Protein AF-A0A1B3IST0-F1 (afdb_monomer_lite)

Foldseek 3Di:
DPPPPPPVPPDDQLNLLVLLCVQPNDDPVRSVVSVPDDSVVSVVSSVVSVVVSVVVVVD

Organism: Staphylococcus aureus (NCBI:txid1280)

Structure (mmCIF, N/CA/C/O backbone):
data_AF-A0A1B3IST0-F1
#
_entry.id   AF-A0A1B3IST0-F1
#
loop_
_atom_site.group_PDB
_atom_site.id
_atom_site.type_symbol
_atom_site.label_atom_id
_atom_site.label_alt_id
_atom_site.label_comp_id
_atom_site.label_asym_id
_atom_site.label_entity_id
_atom_site.label_seq_id
_atom_site.pdbx_PDB_ins_code
_atom_site.Cartn_x
_atom_site.Cartn_y
_atom_site.Cartn_z
_atom_site.occupancy
_atom_site.B_iso_or_equiv
_atom_site.auth_seq_id
_atom_site.auth_comp_id
_atom_site.auth_asym_id
_atom_site.auth_atom_id
_atom_site.pdbx_PDB_model_num
ATOM 1 N N . MET A 1 1 ? 5.307 7.849 -38.457 1.00 37.78 1 MET A N 1
ATOM 2 C CA . MET A 1 1 ? 6.120 7.986 -37.233 1.00 37.78 1 MET A CA 1
ATOM 3 C C . MET A 1 1 ? 5.227 7.590 -36.075 1.00 37.78 1 MET A C 1
ATOM 5 O O . MET A 1 1 ? 4.127 8.122 -36.000 1.00 37.78 1 MET A O 1
ATOM 9 N N . LEU A 1 2 ? 5.618 6.596 -35.277 1.00 46.06 2 LEU A N 1
ATOM 10 C CA . LEU A 1 2 ? 4.857 6.220 -34.086 1.00 46.06 2 LEU A CA 1
ATOM 11 C C . LEU A 1 2 ? 5.119 7.279 -33.015 1.00 46.06 2 LEU A C 1
ATOM 13 O O . LEU A 1 2 ? 6.264 7.660 -32.780 1.00 46.06 2 LEU A O 1
ATOM 17 N N . ASN A 1 3 ? 4.037 7.814 -32.462 1.00 47.97 3 ASN A N 1
ATOM 18 C CA . ASN A 1 3 ? 4.052 8.831 -31.427 1.00 47.97 3 ASN A CA 1
ATOM 19 C C . ASN A 1 3 ? 4.634 8.185 -30.161 1.00 47.97 3 ASN A C 1
ATOM 21 O O . ASN A 1 3 ? 3.930 7.470 -29.457 1.00 47.97 3 ASN A O 1
ATOM 25 N N . ASN A 1 4 ? 5.919 8.403 -29.885 1.00 56.19 4 ASN A N 1
ATOM 26 C CA . ASN A 1 4 ? 6.510 8.062 -28.594 1.00 56.19 4 ASN A CA 1
ATOM 27 C C . ASN A 1 4 ? 6.103 9.143 -27.591 1.00 56.19 4 ASN A C 1
ATOM 29 O O . ASN A 1 4 ? 6.913 9.970 -27.181 1.00 56.19 4 ASN A O 1
ATOM 33 N N . GLN A 1 5 ? 4.821 9.176 -27.245 1.00 55.72 5 GLN A N 1
ATOM 34 C CA . GLN A 1 5 ? 4.441 9.701 -25.949 1.00 55.72 5 GLN A CA 1
ATOM 35 C C . GLN A 1 5 ? 4.500 8.499 -25.017 1.00 55.72 5 GLN A C 1
ATOM 37 O O . GLN A 1 5 ? 3.630 7.634 -25.052 1.00 55.72 5 GLN A O 1
ATOM 42 N N . GLU A 1 6 ? 5.582 8.410 -24.239 1.00 56.22 6 GLU A N 1
ATOM 43 C CA . GLU A 1 6 ? 5.500 7.797 -22.917 1.00 56.22 6 GLU A CA 1
ATOM 44 C C . GLU A 1 6 ? 4.387 8.552 -22.188 1.00 56.22 6 GLU A C 1
ATOM 46 O O . GLU A 1 6 ? 4.614 9.579 -21.548 1.00 56.22 6 GLU A O 1
ATOM 51 N N . GLU A 1 7 ? 3.148 8.097 -22.356 1.00 51.41 7 GLU A N 1
ATOM 52 C CA . GLU A 1 7 ? 2.107 8.386 -21.394 1.00 51.41 7 GLU A CA 1
ATOM 53 C C . GLU A 1 7 ? 2.627 7.780 -20.098 1.00 51.41 7 GLU A C 1
ATOM 55 O O . GLU A 1 7 ? 2.571 6.567 -19.895 1.00 51.41 7 GLU A O 1
ATOM 60 N N . ALA A 1 8 ? 3.238 8.616 -19.254 1.00 55.66 8 ALA A N 1
ATOM 61 C CA . ALA A 1 8 ? 3.474 8.272 -17.869 1.00 55.66 8 ALA A CA 1
ATOM 62 C C . ALA A 1 8 ? 2.140 7.735 -17.359 1.00 55.66 8 ALA A C 1
ATOM 64 O O . ALA A 1 8 ? 1.173 8.489 -17.279 1.00 55.66 8 ALA A O 1
ATOM 65 N N . PHE A 1 9 ? 2.068 6.421 -17.140 1.00 57.31 9 PHE A N 1
ATOM 66 C CA . PHE A 1 9 ? 0.865 5.747 -16.687 1.00 57.31 9 PHE A CA 1
ATOM 67 C C . PHE A 1 9 ? 0.466 6.423 -15.377 1.00 57.31 9 PHE A C 1
ATOM 69 O O . PHE A 1 9 ? 1.090 6.187 -14.340 1.00 57.31 9 PHE A O 1
ATOM 76 N N . ILE A 1 10 ? -0.495 7.352 -15.439 1.00 60.78 10 ILE A N 1
ATOM 77 C CA . ILE A 1 10 ? -0.992 8.053 -14.260 1.00 60.78 10 ILE A CA 1
ATOM 78 C C . ILE A 1 10 ? -1.791 7.005 -13.499 1.00 60.78 10 ILE A C 1
ATOM 80 O O . ILE A 1 10 ? -2.989 6.825 -13.718 1.00 60.78 10 ILE A O 1
ATOM 84 N N . MET A 1 11 ? -1.098 6.253 -12.646 1.00 75.31 11 MET A N 1
ATOM 85 C CA . MET A 1 11 ? -1.739 5.333 -11.725 1.00 75.31 11 MET A CA 1
ATOM 86 C C . MET A 1 11 ? -2.666 6.152 -10.850 1.00 75.31 11 MET A C 1
ATOM 88 O O . MET A 1 11 ? -2.243 7.119 -10.220 1.00 75.31 11 MET A O 1
ATOM 92 N N . ASN A 1 12 ? -3.942 5.789 -10.825 1.00 89.69 12 ASN A N 1
ATOM 93 C CA . ASN A 1 12 ? -4.850 6.383 -9.862 1.00 89.69 12 ASN A CA 1
ATOM 94 C C . ASN A 1 1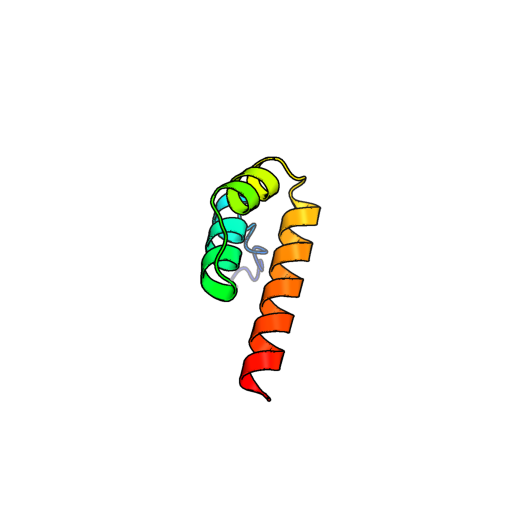2 ? -4.493 5.877 -8.450 1.00 89.69 12 ASN A C 1
ATOM 96 O O . ASN A 1 12 ? -3.818 4.856 -8.280 1.00 89.69 12 ASN A O 1
ATOM 100 N N . LYS A 1 13 ? -4.936 6.611 -7.426 1.00 94.50 13 LYS A N 1
ATOM 101 C CA . LYS A 1 13 ? -4.598 6.301 -6.034 1.00 94.50 13 LYS A CA 1
ATOM 102 C C . LYS A 1 13 ? -5.044 4.895 -5.617 1.00 94.50 13 LYS A C 1
ATOM 104 O O . LYS A 1 13 ? -4.275 4.208 -4.959 1.00 94.50 13 LYS A O 1
ATOM 109 N N . GLU A 1 14 ? -6.244 4.467 -6.008 1.00 95.56 14 GLU A N 1
ATOM 110 C CA . GLU A 1 14 ? -6.773 3.140 -5.658 1.00 95.56 14 GLU A CA 1
ATOM 111 C C . GLU A 1 14 ? -5.894 2.023 -6.224 1.00 95.56 14 GLU A C 1
ATOM 113 O O . GLU A 1 14 ? -5.520 1.115 -5.493 1.00 95.56 14 GLU A O 1
ATOM 118 N N . THR A 1 15 ? -5.445 2.146 -7.476 1.00 95.38 15 THR A N 1
ATOM 119 C CA . THR A 1 15 ? -4.509 1.192 -8.081 1.00 95.38 15 THR A CA 1
ATOM 120 C C . THR A 1 15 ? -3.207 1.100 -7.288 1.00 95.38 15 THR A C 1
ATOM 122 O O . THR A 1 15 ? -2.709 0.002 -7.067 1.00 95.38 15 THR A O 1
ATOM 125 N N . LEU A 1 16 ? -2.656 2.222 -6.814 1.00 96.00 16 LEU A N 1
ATOM 126 C CA . LEU A 1 16 ? -1.465 2.176 -5.960 1.00 96.00 16 LEU A CA 1
ATOM 127 C C . LEU A 1 16 ? -1.736 1.492 -4.621 1.00 96.00 16 LEU A C 1
ATOM 129 O O . LEU A 1 16 ? -0.885 0.749 -4.143 1.00 96.00 16 LEU A O 1
ATOM 133 N N . ILE A 1 17 ? -2.893 1.743 -4.011 1.00 97.44 17 ILE A N 1
ATOM 134 C CA . ILE A 1 17 ? -3.273 1.128 -2.736 1.00 97.44 17 ILE A CA 1
ATOM 135 C C . ILE A 1 17 ? -3.417 -0.385 -2.895 1.00 97.44 17 ILE A C 1
ATOM 137 O O . ILE A 1 17 ? -2.862 -1.122 -2.085 1.00 97.44 17 ILE A O 1
ATOM 141 N N . ASP A 1 18 ? -4.082 -0.843 -3.954 1.00 96.56 18 ASP A N 1
ATOM 142 C CA . ASP A 1 18 ? -4.253 -2.269 -4.239 1.00 96.56 18 ASP A CA 1
ATOM 143 C C . ASP A 1 18 ? -2.905 -2.954 -4.538 1.00 96.56 18 ASP A C 1
ATOM 145 O O . ASP A 1 18 ? -2.669 -4.086 -4.119 1.00 96.56 18 ASP A O 1
ATOM 149 N N . LEU A 1 19 ? -1.974 -2.261 -5.205 1.00 95.56 19 LEU A N 1
ATOM 150 C CA . LEU A 1 19 ? -0.613 -2.767 -5.409 1.00 95.56 19 LEU A CA 1
ATOM 151 C C . LEU A 1 19 ? 0.180 -2.845 -4.098 1.00 95.56 19 LEU A C 1
ATOM 153 O O . LEU A 1 19 ? 0.905 -3.814 -3.884 1.00 95.56 19 LEU A O 1
ATOM 157 N N . ILE A 1 20 ? 0.058 -1.848 -3.216 1.00 95.81 20 ILE A N 1
ATOM 158 C CA . ILE A 1 20 ? 0.679 -1.889 -1.884 1.00 95.81 20 ILE A CA 1
ATOM 159 C C . ILE A 1 20 ? 0.130 -3.078 -1.089 1.00 95.81 20 ILE A C 1
ATOM 161 O O . ILE A 1 20 ? 0.916 -3.838 -0.528 1.00 95.81 20 ILE A O 1
ATOM 165 N N . ASP A 1 21 ? -1.190 -3.272 -1.084 1.00 96.62 21 ASP A N 1
ATOM 166 C CA . ASP A 1 21 ? -1.844 -4.410 -0.429 1.00 96.62 21 ASP A CA 1
ATOM 167 C C . ASP A 1 21 ? -1.325 -5.751 -0.949 1.00 96.62 21 ASP A C 1
ATOM 169 O O . ASP A 1 21 ? -0.921 -6.610 -0.171 1.00 96.62 21 ASP A O 1
ATOM 173 N N . MET A 1 22 ? -1.212 -5.894 -2.270 1.00 93.56 22 MET A N 1
ATOM 174 C CA . MET A 1 22 ? -0.658 -7.099 -2.885 1.00 93.56 22 MET A CA 1
ATOM 175 C C . MET A 1 22 ? 0.789 -7.390 -2.452 1.00 93.56 22 MET A C 1
ATOM 177 O O . MET A 1 22 ? 1.166 -8.555 -2.333 1.00 93.56 22 MET A O 1
ATOM 181 N N . MET A 1 23 ? 1.613 -6.358 -2.245 1.00 92.25 23 MET A N 1
ATOM 182 C CA . MET A 1 23 ? 3.038 -6.529 -1.936 1.00 92.25 23 MET A CA 1
ATOM 183 C C . MET A 1 23 ? 3.309 -6.858 -0.470 1.00 92.25 23 MET A C 1
ATOM 185 O O . MET A 1 23 ? 4.131 -7.735 -0.198 1.00 92.25 23 MET A O 1
ATOM 189 N N . ILE A 1 24 ? 2.658 -6.144 0.452 1.00 92.06 24 ILE A N 1
ATOM 190 C CA . ILE A 1 24 ? 2.988 -6.198 1.887 1.00 92.06 24 ILE A CA 1
ATOM 191 C 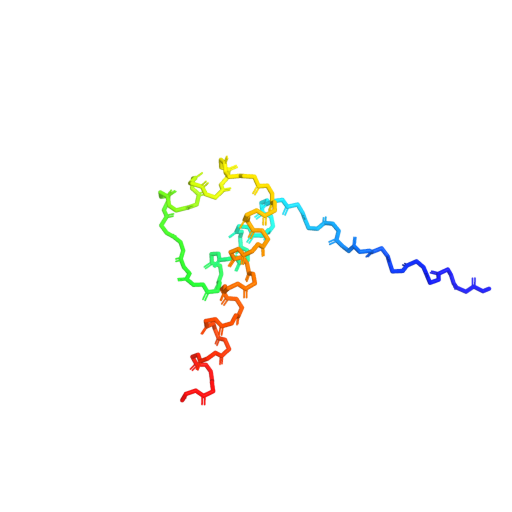C . ILE A 1 24 ? 1.812 -6.602 2.784 1.00 92.06 24 ILE A C 1
ATOM 193 O O . ILE A 1 24 ? 2.024 -6.829 3.970 1.00 92.06 24 ILE A O 1
ATOM 197 N N . GLY A 1 25 ? 0.601 -6.729 2.233 1.00 94.19 25 GLY A N 1
ATOM 198 C CA . GLY A 1 25 ? -0.625 -6.982 2.987 1.00 94.19 25 GLY A CA 1
ATOM 199 C C . GLY A 1 25 ? -1.021 -5.786 3.853 1.00 94.19 25 GLY A C 1
ATOM 200 O O . GLY A 1 25 ? -0.286 -5.367 4.743 1.00 94.19 25 GLY A O 1
ATOM 201 N N . LEU A 1 26 ? -2.203 -5.226 3.619 1.00 96.81 26 LEU A N 1
ATOM 202 C CA . LEU A 1 26 ? -2.739 -4.120 4.400 1.00 96.81 26 LEU A CA 1
ATOM 203 C C . LEU A 1 26 ? -3.905 -4.573 5.268 1.00 96.81 26 LEU A C 1
ATOM 205 O O . LEU A 1 26 ? -4.818 -5.283 4.851 1.00 96.81 26 LEU A O 1
ATOM 209 N N . THR A 1 27 ? -3.931 -4.063 6.492 1.00 97.88 27 THR A N 1
ATOM 210 C CA . THR A 1 27 ? -5.149 -4.065 7.298 1.00 97.88 27 THR A CA 1
ATOM 211 C C . THR A 1 27 ? -6.151 -3.043 6.757 1.00 97.88 27 THR A C 1
ATOM 213 O O . THR A 1 27 ? -5.798 -2.058 6.102 1.00 97.88 27 THR A O 1
ATOM 216 N N . GLU A 1 28 ? -7.426 -3.213 7.106 1.00 97.06 28 GLU A N 1
ATOM 217 C CA . GLU A 1 28 ? -8.492 -2.274 6.733 1.00 97.06 28 GLU A CA 1
ATOM 218 C C . GLU A 1 28 ? -8.193 -0.831 7.188 1.00 97.06 28 GLU A C 1
ATOM 220 O O . GLU A 1 28 ? -8.451 0.134 6.465 1.00 97.06 28 GLU A O 1
ATOM 225 N N . ILE A 1 29 ? -7.579 -0.675 8.366 1.00 97.94 29 ILE A N 1
ATOM 226 C CA . ILE A 1 29 ? -7.187 0.630 8.913 1.00 97.94 29 ILE A CA 1
ATOM 227 C C . ILE A 1 29 ? -6.091 1.274 8.057 1.00 97.94 29 ILE A C 1
ATOM 229 O O . ILE A 1 29 ? -6.134 2.480 7.810 1.00 97.94 29 ILE A O 1
ATOM 233 N N . GLU A 1 30 ? -5.108 0.503 7.597 1.00 97.19 30 GLU A N 1
ATOM 234 C CA . GLU A 1 30 ? -4.027 1.014 6.750 1.00 97.19 30 GLU A CA 1
ATOM 235 C C . GLU A 1 30 ? -4.532 1.379 5.359 1.00 97.19 30 GLU A C 1
ATOM 237 O O . GLU A 1 30 ? -4.207 2.458 4.859 1.00 97.19 30 GLU A O 1
ATOM 242 N N . ARG A 1 31 ? -5.406 0.546 4.782 1.00 97.31 31 ARG A N 1
ATOM 243 C CA . ARG A 1 31 ? -6.081 0.837 3.512 1.00 97.31 31 ARG A CA 1
ATOM 244 C C . ARG A 1 31 ? -6.868 2.144 3.599 1.00 97.31 31 ARG A C 1
ATOM 246 O O . ARG A 1 31 ? -6.708 3.024 2.751 1.00 97.31 31 ARG A O 1
ATOM 253 N N . LYS A 1 32 ? -7.644 2.327 4.675 1.00 97.62 32 LYS A N 1
ATOM 254 C CA . LYS A 1 32 ? -8.379 3.573 4.929 1.00 97.62 32 LYS A CA 1
ATOM 255 C C . LYS A 1 32 ? -7.438 4.772 5.045 1.00 97.62 32 LYS A C 1
ATOM 257 O O . LYS A 1 32 ? -7.666 5.782 4.382 1.00 97.62 32 LYS A O 1
ATOM 262 N N . ARG A 1 33 ? -6.351 4.656 5.814 1.00 97.31 33 ARG A N 1
ATOM 263 C CA . ARG A 1 33 ? -5.354 5.733 5.946 1.00 97.31 33 ARG A CA 1
ATOM 264 C C . ARG A 1 33 ? -4.770 6.128 4.592 1.00 97.31 33 ARG A C 1
ATOM 266 O O . ARG A 1 33 ? -4.706 7.316 4.301 1.00 97.31 33 ARG A O 1
ATOM 273 N N . LEU A 1 34 ? -4.393 5.169 3.747 1.00 97.38 34 LEU A N 1
ATOM 274 C CA . LEU A 1 34 ? -3.847 5.471 2.421 1.00 97.38 34 LEU A CA 1
ATOM 275 C C . LEU A 1 34 ? -4.867 6.170 1.513 1.00 97.38 34 LEU A C 1
ATOM 277 O O . LEU A 1 34 ? -4.493 7.093 0.786 1.00 97.38 34 LEU A O 1
ATOM 281 N N . SER A 1 35 ? -6.148 5.795 1.588 1.00 96.81 35 SER A N 1
ATOM 282 C CA . SER A 1 35 ? -7.207 6.448 0.803 1.00 96.81 35 SER A CA 1
ATOM 283 C C . SER A 1 35 ? -7.338 7.945 1.137 1.00 96.81 35 SER A C 1
ATOM 285 O O . SER A 1 35 ? -7.483 8.781 0.238 1.00 96.81 35 SER A O 1
ATOM 287 N N . GLU A 1 36 ? -7.157 8.302 2.413 1.00 97.62 36 GLU A N 1
ATOM 288 C CA . GLU A 1 36 ? -7.245 9.670 2.941 1.00 97.62 36 GLU A CA 1
ATOM 289 C C . GLU A 1 36 ? -5.949 10.488 2.737 1.00 97.62 36 GLU A C 1
ATOM 291 O O . GLU A 1 36 ? -5.965 11.716 2.829 1.00 97.62 36 GLU A O 1
ATOM 296 N N . MET A 1 37 ? -4.815 9.846 2.425 1.00 96.44 37 MET A N 1
ATOM 297 C CA . MET A 1 37 ? -3.522 10.519 2.226 1.00 96.44 37 MET A CA 1
ATOM 298 C C . MET A 1 37 ? -3.432 11.260 0.888 1.00 96.44 37 MET A C 1
ATOM 300 O O . MET A 1 37 ? -4.087 10.920 -0.086 1.00 96.44 37 MET A O 1
ATOM 304 N N . GLU A 1 38 ? -2.562 12.261 0.777 1.00 97.00 38 GLU A N 1
ATOM 305 C CA . GLU A 1 38 ? -2.263 12.881 -0.521 1.00 97.00 38 GLU A CA 1
ATOM 306 C C . GLU A 1 38 ? -1.627 11.872 -1.489 1.00 97.00 38 GLU A C 1
ATOM 308 O O . GLU A 1 38 ? -0.803 11.051 -1.082 1.00 97.00 38 GLU A O 1
ATOM 313 N N . MET A 1 39 ? -1.953 11.980 -2.782 1.00 94.94 39 MET A N 1
ATOM 314 C CA . MET A 1 39 ? -1.475 11.063 -3.828 1.00 94.94 39 MET A CA 1
ATOM 315 C C . MET A 1 39 ? 0.047 10.861 -3.794 1.00 94.94 39 MET A C 1
ATOM 317 O O . MET A 1 39 ? 0.526 9.732 -3.760 1.00 94.94 39 MET A O 1
ATOM 321 N N . ARG A 1 40 ? 0.810 11.953 -3.666 1.00 94.88 40 ARG A N 1
ATOM 322 C CA . ARG A 1 40 ? 2.278 11.915 -3.580 1.00 94.88 40 ARG A CA 1
ATOM 323 C C . ARG A 1 40 ? 2.792 11.041 -2.432 1.00 94.88 40 ARG A C 1
ATOM 325 O O . ARG A 1 40 ? 3.845 10.422 -2.549 1.00 94.88 40 ARG A O 1
ATOM 332 N N . LYS A 1 41 ? 2.082 10.989 -1.303 1.00 96.19 41 LYS A N 1
ATOM 333 C CA . LYS A 1 41 ? 2.482 10.152 -0.163 1.00 96.19 41 LYS A CA 1
ATOM 334 C C . LYS A 1 41 ? 2.173 8.677 -0.416 1.00 96.19 41 LYS A C 1
ATOM 336 O O . LYS A 1 41 ? 2.959 7.826 -0.010 1.00 96.19 41 LYS A O 1
ATOM 341 N N . VAL A 1 42 ? 1.081 8.386 -1.121 1.00 96.75 42 VAL A N 1
ATOM 342 C CA . VAL A 1 42 ? 0.738 7.024 -1.558 1.00 96.75 42 VA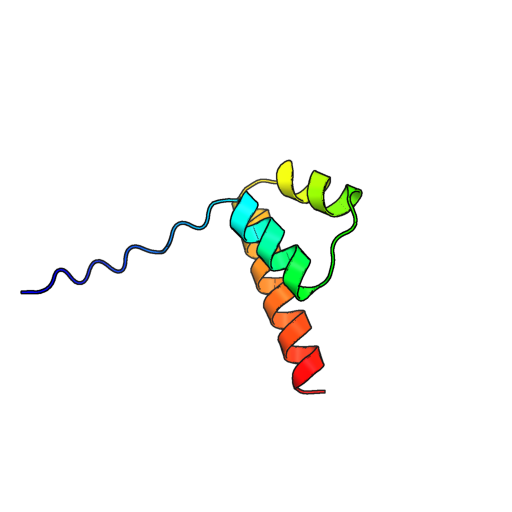L A CA 1
ATOM 343 C C . VAL A 1 42 ? 1.776 6.506 -2.560 1.00 96.75 42 VAL A C 1
ATOM 345 O O . VAL A 1 42 ? 2.265 5.393 -2.404 1.00 96.75 42 VAL A O 1
ATOM 348 N N . GLU A 1 43 ? 2.218 7.338 -3.507 1.00 95.19 43 GLU A N 1
ATOM 349 C CA . GLU A 1 43 ? 3.314 7.004 -4.433 1.00 95.19 43 GLU A CA 1
ATOM 350 C C . GLU A 1 4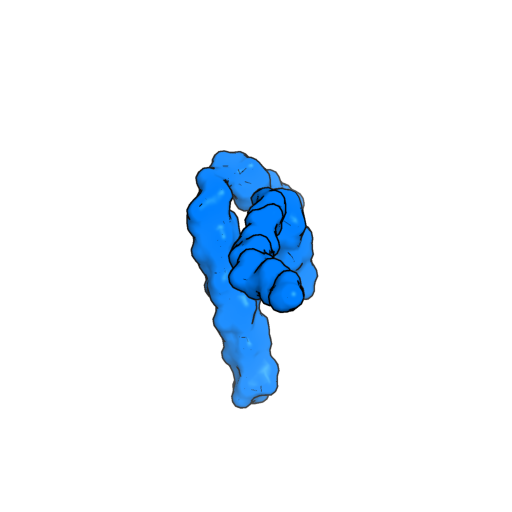3 ? 4.627 6.680 -3.707 1.00 95.19 43 GLU A C 1
ATOM 352 O O . GLU A 1 43 ? 5.329 5.737 -4.074 1.00 95.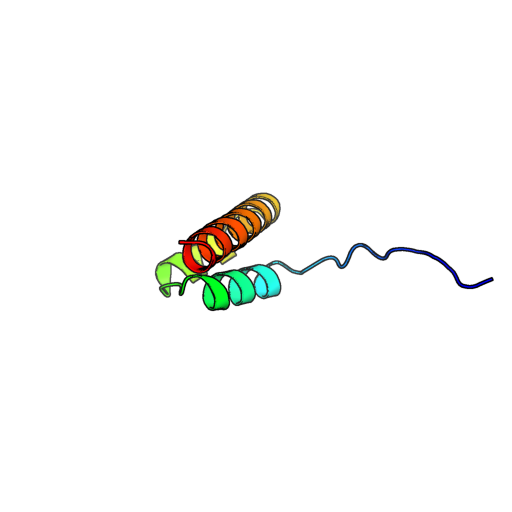19 43 GLU A O 1
ATOM 357 N N . ILE A 1 44 ? 4.971 7.451 -2.670 1.00 95.12 44 ILE A N 1
ATOM 358 C CA . ILE A 1 44 ? 6.156 7.177 -1.846 1.00 95.12 44 ILE A CA 1
ATOM 359 C C . ILE A 1 44 ? 5.997 5.837 -1.126 1.00 95.12 44 ILE A C 1
ATOM 361 O O . ILE A 1 44 ? 6.925 5.031 -1.148 1.00 95.12 44 ILE A O 1
ATOM 365 N N . ARG A 1 45 ? 4.825 5.564 -0.534 1.00 95.19 45 ARG A N 1
ATOM 366 C CA . ARG A 1 45 ? 4.585 4.289 0.153 1.00 95.19 45 ARG A CA 1
ATOM 367 C C . ARG A 1 45 ? 4.671 3.101 -0.804 1.00 95.19 45 ARG A C 1
ATOM 369 O O . ARG A 1 45 ? 5.272 2.098 -0.440 1.00 95.19 45 ARG A O 1
ATOM 376 N N . TYR A 1 46 ? 4.155 3.238 -2.024 1.00 95.25 46 TYR A N 1
ATOM 377 C CA . TYR A 1 46 ? 4.293 2.232 -3.077 1.00 95.25 46 TYR A CA 1
ATOM 378 C C . TYR A 1 46 ? 5.761 1.928 -3.397 1.00 95.25 46 TYR A C 1
ATOM 380 O O . TYR A 1 46 ? 6.160 0.767 -3.411 1.00 95.25 46 TYR A O 1
ATOM 388 N N . LYS A 1 47 ? 6.596 2.961 -3.569 1.00 93.88 47 LYS A N 1
ATOM 389 C CA . LYS A 1 47 ? 8.039 2.775 -3.799 1.00 93.88 47 LYS A CA 1
ATOM 390 C C . LYS A 1 47 ? 8.728 2.065 -2.635 1.00 93.88 47 LYS A C 1
ATOM 392 O O . LYS A 1 47 ? 9.584 1.224 -2.873 1.00 93.88 47 LYS A O 1
ATOM 397 N N . MET A 1 48 ? 8.341 2.372 -1.397 1.00 93.94 48 MET A N 1
ATOM 398 C CA . MET A 1 48 ? 8.873 1.678 -0.220 1.00 93.94 48 MET A CA 1
ATOM 399 C C . MET A 1 48 ? 8.456 0.205 -0.187 1.00 93.94 48 MET A C 1
ATOM 401 O O . MET A 1 48 ? 9.305 -0.644 0.044 1.00 93.94 48 MET A O 1
ATOM 405 N N . ALA A 1 49 ? 7.190 -0.103 -0.480 1.00 92.81 49 ALA A N 1
ATOM 406 C CA . ALA A 1 49 ? 6.700 -1.480 -0.539 1.00 92.81 49 ALA A CA 1
ATOM 407 C C . ALA A 1 49 ? 7.435 -2.313 -1.610 1.00 92.81 49 ALA A C 1
ATOM 409 O O . ALA A 1 49 ? 7.762 -3.472 -1.368 1.00 92.81 49 ALA A O 1
ATOM 410 N N . LEU A 1 50 ? 7.771 -1.711 -2.761 1.00 90.62 50 LEU A N 1
ATOM 411 C CA . LEU A 1 50 ? 8.616 -2.352 -3.777 1.00 90.62 50 LEU A CA 1
ATOM 412 C C . LEU A 1 50 ? 10.018 -2.683 -3.246 1.00 90.62 50 LEU A C 1
ATOM 414 O O . LEU A 1 50 ? 10.529 -3.772 -3.510 1.00 90.62 50 LEU A O 1
ATOM 418 N N . THR A 1 51 ? 10.647 -1.757 -2.515 1.00 89.25 51 THR A N 1
ATOM 419 C CA . THR A 1 51 ? 11.965 -1.986 -1.905 1.00 89.25 51 THR A CA 1
ATOM 420 C C . THR A 1 51 ? 11.905 -3.085 -0.848 1.00 89.25 51 THR A C 1
ATOM 422 O O . THR A 1 51 ? 12.679 -4.028 -0.944 1.00 89.25 51 THR A O 1
ATOM 425 N N . GLU A 1 52 ? 10.944 -3.023 0.081 1.00 84.94 52 GLU A N 1
ATOM 426 C CA . GLU A 1 52 ? 10.737 -4.048 1.118 1.00 84.94 52 GLU A CA 1
ATOM 427 C C . GLU A 1 52 ? 10.592 -5.443 0.488 1.00 84.94 52 GLU A C 1
ATOM 429 O O . GLU A 1 52 ? 11.268 -6.387 0.896 1.00 84.94 52 GLU A O 1
ATOM 434 N N . LYS A 1 53 ? 9.788 -5.561 -0.579 1.00 80.75 53 LYS A N 1
ATOM 435 C CA . LYS A 1 53 ? 9.600 -6.845 -1.258 1.00 80.75 53 LYS A CA 1
ATOM 436 C C . LYS A 1 53 ? 10.852 -7.337 -1.978 1.00 80.75 53 LYS A C 1
ATOM 438 O O . LYS A 1 53 ? 11.107 -8.537 -2.026 1.00 80.75 53 LYS A O 1
ATOM 443 N N . THR A 1 54 ? 11.623 -6.419 -2.551 1.00 78.81 54 THR A N 1
ATOM 444 C CA . THR A 1 54 ? 12.882 -6.747 -3.227 1.00 78.81 54 THR A CA 1
ATOM 445 C C . THR A 1 54 ? 13.915 -7.254 -2.221 1.00 78.81 54 THR A C 1
ATOM 447 O O . THR A 1 54 ? 14.559 -8.268 -2.477 1.00 78.81 54 THR A O 1
ATOM 450 N N . ASP A 1 55 ? 14.022 -6.604 -1.061 1.00 80.88 55 ASP A N 1
ATOM 451 C CA . ASP A 1 55 ? 14.942 -7.001 0.006 1.00 80.88 55 ASP A CA 1
ATOM 452 C C . ASP A 1 55 ? 14.580 -8.385 0.577 1.00 80.88 55 ASP A C 1
ATOM 454 O O . ASP A 1 55 ? 15.471 -9.205 0.789 1.00 80.88 55 ASP A O 1
ATOM 458 N N . GLU A 1 56 ? 13.286 -8.704 0.733 1.00 77.94 56 GLU A N 1
ATOM 459 C CA . GLU A 1 56 ? 12.825 -10.054 1.108 1.00 77.94 56 GLU A CA 1
ATOM 460 C C . GLU A 1 56 ? 13.239 -11.143 0.105 1.00 77.94 56 GLU A C 1
ATOM 462 O O . GLU A 1 56 ? 13.478 -12.280 0.500 1.00 77.94 56 GLU A O 1
ATOM 467 N N . MET A 1 57 ? 13.275 -10.827 -1.194 1.00 75.69 57 MET A N 1
ATOM 468 C CA . MET A 1 57 ? 13.574 -11.802 -2.252 1.00 75.69 57 MET A CA 1
ATOM 469 C C . MET A 1 57 ? 15.075 -12.023 -2.471 1.00 75.69 57 MET A C 1
ATOM 471 O O . MET A 1 57 ? 15.454 -13.031 -3.068 1.00 75.69 57 MET A O 1
ATOM 475 N N . ILE A 1 58 ? 15.914 -11.071 -2.054 1.00 74.25 58 ILE A N 1
ATOM 476 C CA . ILE A 1 58 ? 17.377 -11.128 -2.200 1.00 74.25 58 ILE A CA 1
ATOM 477 C C . ILE A 1 58 ? 18.053 -11.668 -0.920 1.00 74.25 58 ILE A C 1
ATOM 479 O O . ILE A 1 58 ? 19.224 -12.0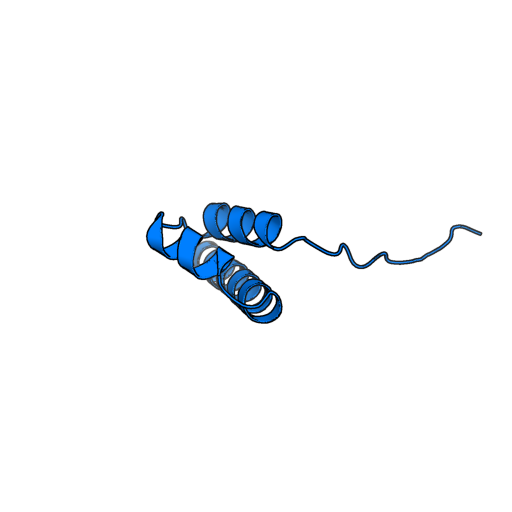52 -0.973 1.00 74.25 58 ILE A O 1
ATOM 483 N N . GLY A 1 59 ? 17.324 -11.709 0.203 1.00 54.03 59 GLY A N 1
ATOM 484 C CA . GLY A 1 59 ? 17.754 -12.278 1.488 1.00 54.03 59 GLY A CA 1
ATOM 485 C C . GLY A 1 59 ? 17.870 -13.799 1.521 1.00 54.03 59 GLY A C 1
ATOM 486 O O . GLY A 1 59 ? 17.078 -14.490 0.843 1.00 54.03 59 GLY A O 1
#

pLDDT: mean 85.11, std 16.88, range [37.78, 97.94]

Sequence (59 aa):
MLNNQEEAFIMNKETLIDLIDMMIGLTEIERKRLSEMEMRKVEIRYKMALTEKTDEMIG

Radius of gyration: 13.99 Å; chains: 1; bounding box: 26×25×46 Å

Secondary structure (DSSP, 8-state):
------------HHHHHHHHHHHH---HHHHHHHHHS-HHHHHHHHHHHHHHHHHHHH-